Protein AF-A0A968SUC5-F1 (afdb_monomer_lite)

pLDDT: mean 89.71, std 13.81, range [37.28, 98.06]

Radius of gyration: 11.36 Å; chains: 1; bounding box: 36×18×25 Å

Foldseek 3Di:
DPPPPDDLCVVAPPVRLVLLVVLCVVPPLPDLVSSCVVVVVPDDSVNSVSSSVVCVVPVD

Sequence (60 aa):
LAGEAINLDDLVTPERQQVIKEAIELLGIEKLRPIWEHLEEKYTYEEIRLVAAWWQRYQL

Structure (mmCIF, N/CA/C/O backbone):
data_AF-A0A968SUC5-F1
#
_entry.id   AF-A0A968SUC5-F1
#
loop_
_atom_site.group_PDB
_atom_site.id
_atom_site.type_symbol
_atom_site.label_atom_id
_atom_site.label_alt_id
_atom_site.label_comp_id
_atom_site.label_asym_id
_atom_site.label_entity_id
_atom_site.label_seq_id
_atom_site.pdbx_PDB_ins_code
_atom_site.Cartn_x
_atom_site.Cartn_y
_atom_site.Cartn_z
_atom_site.occupancy
_atom_site.B_iso_or_equiv
_atom_site.auth_seq_id
_atom_site.auth_comp_id
_atom_site.auth_asym_id
_atom_site.auth_atom_id
_atom_site.pdbx_PDB_model_num
ATOM 1 N N . LEU A 1 1 ? 26.150 -7.434 -9.268 1.00 37.28 1 LEU A N 1
ATOM 2 C CA . LEU A 1 1 ? 24.759 -7.797 -9.606 1.00 37.28 1 LEU A CA 1
ATOM 3 C C . LEU A 1 1 ? 23.967 -6.503 -9.598 1.00 37.28 1 LEU A C 1
ATOM 5 O O . LEU A 1 1 ? 23.654 -6.003 -8.527 1.00 37.28 1 LEU A O 1
ATOM 9 N N . ALA A 1 2 ? 23.807 -5.875 -10.761 1.00 47.56 2 ALA A N 1
ATOM 10 C CA . ALA A 1 2 ? 22.988 -4.677 -10.868 1.00 47.56 2 ALA A CA 1
ATOM 11 C C . ALA A 1 2 ? 21.535 -5.144 -10.764 1.00 47.56 2 ALA A C 1
ATOM 13 O O . ALA A 1 2 ? 21.072 -5.866 -11.640 1.00 47.56 2 ALA A O 1
ATOM 14 N N . GLY A 1 3 ? 20.867 -4.840 -9.651 1.00 51.09 3 GLY A N 1
ATOM 15 C CA . GLY A 1 3 ? 19.421 -5.005 -9.576 1.00 51.09 3 GLY A CA 1
ATOM 16 C C . GLY A 1 3 ? 18.829 -4.083 -10.627 1.00 51.09 3 GLY A C 1
ATOM 17 O O . GLY A 1 3 ? 18.944 -2.865 -10.487 1.00 51.09 3 GLY A O 1
ATOM 18 N N . GLU A 1 4 ? 18.311 -4.660 -11.710 1.00 59.53 4 GLU A N 1
ATOM 19 C CA . GLU A 1 4 ? 17.602 -3.907 -12.736 1.00 59.53 4 GLU A CA 1
ATOM 20 C C . GLU A 1 4 ? 16.556 -3.034 -12.046 1.00 59.53 4 GLU A C 1
ATOM 22 O O . GLU A 1 4 ? 15.903 -3.459 -11.088 1.00 59.53 4 GLU A O 1
ATOM 27 N N . ALA A 1 5 ? 16.468 -1.776 -12.470 1.00 61.28 5 ALA A N 1
ATOM 28 C CA . ALA A 1 5 ? 15.455 -0.863 -11.979 1.00 61.28 5 ALA A CA 1
ATOM 29 C C . ALA A 1 5 ? 14.099 -1.398 -12.446 1.00 61.28 5 ALA A C 1
ATOM 31 O O . ALA A 1 5 ? 13.661 -1.114 -13.555 1.00 61.28 5 ALA A O 1
ATOM 32 N N . ILE A 1 6 ? 13.485 -2.240 -11.618 1.00 70.38 6 ILE A N 1
ATOM 33 C CA . ILE A 1 6 ? 12.148 -2.767 -11.846 1.00 70.38 6 ILE A CA 1
ATOM 34 C C . ILE A 1 6 ? 11.212 -1.564 -11.899 1.00 70.38 6 ILE A C 1
ATOM 36 O O . ILE A 1 6 ? 11.098 -0.816 -10.922 1.00 70.38 6 ILE A O 1
ATOM 40 N N . ASN A 1 7 ? 10.570 -1.373 -13.045 1.00 85.88 7 ASN A N 1
ATOM 41 C CA . ASN A 1 7 ? 9.509 -0.397 -13.169 1.00 85.88 7 ASN A CA 1
ATOM 42 C C . ASN A 1 7 ? 8.290 -0.920 -12.400 1.00 85.88 7 ASN A C 1
ATOM 44 O O . ASN A 1 7 ? 7.785 -2.004 -12.687 1.00 85.88 7 ASN A O 1
ATOM 48 N N . LEU A 1 8 ? 7.837 -0.171 -11.394 1.00 90.38 8 LEU A N 1
ATOM 49 C CA . LEU A 1 8 ? 6.700 -0.583 -10.572 1.00 90.38 8 LEU A CA 1
ATOM 50 C C . LEU A 1 8 ? 5.416 -0.691 -11.406 1.00 90.38 8 LEU A C 1
ATOM 52 O O . LEU A 1 8 ? 4.587 -1.551 -11.116 1.00 90.38 8 LEU A O 1
ATOM 56 N N . ASP A 1 9 ? 5.296 0.117 -12.463 1.00 93.19 9 ASP A N 1
ATOM 57 C CA . ASP A 1 9 ? 4.146 0.119 -13.371 1.00 93.19 9 ASP A CA 1
ATOM 58 C C . ASP A 1 9 ? 3.988 -1.215 -14.123 1.00 93.19 9 ASP A C 1
ATOM 60 O O . ASP A 1 9 ? 2.872 -1.574 -14.496 1.00 93.19 9 ASP A O 1
ATOM 64 N N . ASP A 1 10 ? 5.074 -1.984 -14.281 1.00 92.25 10 ASP A N 1
ATOM 65 C CA . ASP A 1 10 ? 5.046 -3.309 -14.917 1.00 92.25 10 ASP A CA 1
ATOM 66 C C . ASP A 1 10 ? 4.503 -4.400 -13.974 1.00 92.25 10 ASP A C 1
ATOM 68 O O . ASP A 1 10 ? 4.133 -5.487 -14.420 1.00 92.25 10 ASP A O 1
ATOM 72 N N . LEU A 1 11 ? 4.466 -4.130 -12.663 1.00 94.06 11 LEU A N 1
ATOM 73 C CA . LEU A 1 11 ? 4.045 -5.082 -11.629 1.00 94.06 11 LEU A CA 1
ATOM 74 C C . LEU A 1 11 ? 2.698 -4.726 -11.005 1.00 94.06 11 LEU A C 1
ATOM 76 O O . LEU A 1 11 ? 1.928 -5.610 -10.636 1.00 94.06 11 LEU A O 1
ATOM 80 N N . VAL A 1 12 ? 2.429 -3.432 -10.851 1.00 95.94 12 VAL A N 1
ATOM 81 C CA . VAL A 1 12 ? 1.218 -2.905 -10.230 1.00 95.94 12 VAL A CA 1
ATOM 82 C C . VAL A 1 12 ? 0.754 -1.723 -11.063 1.00 95.94 12 VAL A C 1
ATOM 84 O O . VAL A 1 12 ? 1.485 -0.751 -11.220 1.00 95.94 12 VAL A O 1
ATOM 87 N N . THR A 1 13 ? -0.473 -1.772 -11.577 1.00 96.38 13 THR A N 1
ATOM 88 C CA . THR A 1 13 ? -1.022 -0.680 -12.397 1.00 96.38 13 THR A CA 1
ATOM 89 C C . THR A 1 13 ? -1.019 0.649 -11.625 1.00 96.38 13 THR A C 1
ATOM 91 O O . THR A 1 13 ? -1.323 0.621 -10.424 1.00 96.38 13 THR A O 1
ATOM 94 N N . PRO A 1 14 ? -0.776 1.803 -12.270 1.00 95.94 14 PRO A N 1
ATOM 95 C CA . PRO A 1 14 ? -0.721 3.107 -11.601 1.00 95.94 14 PRO A CA 1
ATOM 96 C C . PRO A 1 14 ? -1.930 3.418 -10.707 1.00 95.94 14 PRO A C 1
ATOM 98 O O . PRO A 1 14 ? -1.765 3.936 -9.603 1.00 95.94 14 PRO A O 1
ATOM 101 N N . GLU A 1 15 ? -3.137 3.030 -11.121 1.00 97.12 15 GLU A N 1
ATOM 102 C CA . GLU A 1 15 ? -4.373 3.235 -10.355 1.00 97.12 15 GLU A CA 1
ATOM 103 C C . GLU A 1 15 ? -4.332 2.484 -9.020 1.00 97.12 15 GLU A C 1
ATOM 105 O O . GLU A 1 15 ? -4.661 3.023 -7.966 1.00 97.12 15 GLU A O 1
ATOM 110 N N . ARG A 1 16 ? -3.869 1.232 -9.053 1.00 97.62 16 ARG A N 1
ATOM 111 C CA . ARG A 1 16 ? -3.722 0.385 -7.864 1.00 97.62 16 ARG A CA 1
ATOM 112 C C . ARG A 1 16 ? -2.593 0.874 -6.968 1.00 97.62 16 ARG A C 1
ATOM 114 O O . ARG A 1 16 ? -2.743 0.866 -5.749 1.00 97.62 16 ARG A O 1
ATOM 121 N N . GLN A 1 17 ? -1.491 1.342 -7.556 1.00 97.31 17 GLN A N 1
ATOM 122 C CA . GLN A 1 17 ? -0.418 1.961 -6.785 1.00 97.31 17 GLN A CA 1
ATOM 123 C C . GLN A 1 17 ? -0.919 3.179 -6.018 1.00 97.31 17 GLN A C 1
ATOM 125 O O . GLN A 1 17 ? -0.564 3.327 -4.856 1.00 97.31 17 GLN A O 1
ATOM 130 N N . GLN A 1 18 ? -1.717 4.041 -6.655 1.00 97.31 18 GLN A N 1
ATOM 131 C CA . GLN A 1 18 ? -2.231 5.256 -6.032 1.00 97.31 18 GLN A CA 1
ATOM 132 C C . GLN A 1 18 ? -3.068 4.932 -4.791 1.00 97.31 18 GLN A C 1
ATOM 134 O O . GLN A 1 18 ? -2.793 5.461 -3.719 1.00 97.31 18 GLN A O 1
ATOM 139 N N . VAL A 1 19 ? -3.999 3.980 -4.900 1.00 98.06 19 VAL A N 1
ATOM 140 C CA . VAL A 1 19 ? -4.825 3.554 -3.760 1.00 98.06 19 VAL A CA 1
ATOM 141 C C . VAL A 1 19 ? -3.971 2.970 -2.627 1.00 98.06 19 VAL A C 1
ATOM 143 O O . VAL A 1 19 ? -4.198 3.261 -1.454 1.00 98.06 19 VAL A O 1
ATOM 146 N N . ILE A 1 20 ? -2.955 2.163 -2.952 1.00 97.62 20 ILE A N 1
ATOM 147 C CA . ILE A 1 20 ? -2.055 1.603 -1.935 1.00 97.62 20 ILE A CA 1
ATOM 148 C C . ILE A 1 20 ? -1.192 2.702 -1.288 1.00 97.62 20 ILE A C 1
ATOM 150 O O . ILE A 1 20 ? -0.982 2.664 -0.077 1.00 97.62 20 ILE A O 1
ATOM 154 N N . LYS A 1 21 ? -0.707 3.686 -2.058 1.00 96.50 21 LYS A N 1
ATOM 155 C CA . LYS A 1 21 ? 0.070 4.831 -1.547 1.00 96.50 21 LYS A CA 1
ATOM 156 C C . LYS A 1 21 ? -0.755 5.657 -0.560 1.00 96.50 21 LYS A C 1
ATOM 158 O O . LYS A 1 21 ? -0.269 5.935 0.529 1.00 96.50 21 LYS A O 1
ATOM 163 N N . GLU A 1 22 ? -2.009 5.953 -0.889 1.00 97.00 22 GLU A N 1
ATOM 164 C CA . GLU A 1 22 ? -2.935 6.660 0.009 1.00 97.00 22 GLU A CA 1
ATOM 165 C C . GLU A 1 22 ? -3.169 5.886 1.316 1.00 97.00 22 GLU A C 1
ATOM 167 O O . GLU A 1 22 ? -3.157 6.465 2.402 1.00 97.00 22 GLU A O 1
ATOM 172 N N . ALA A 1 23 ? -3.311 4.559 1.239 1.00 97.31 23 ALA A N 1
ATOM 173 C CA . ALA A 1 23 ? -3.440 3.726 2.432 1.00 97.31 23 ALA A CA 1
ATOM 174 C C . ALA A 1 23 ? -2.160 3.717 3.291 1.00 97.31 23 ALA A C 1
ATOM 176 O O . ALA A 1 23 ? -2.251 3.722 4.519 1.00 97.31 23 ALA A O 1
ATOM 177 N N . ILE A 1 24 ? -0.973 3.732 2.669 1.00 96.50 24 ILE A N 1
ATOM 178 C CA . ILE A 1 24 ? 0.317 3.847 3.370 1.00 96.50 24 I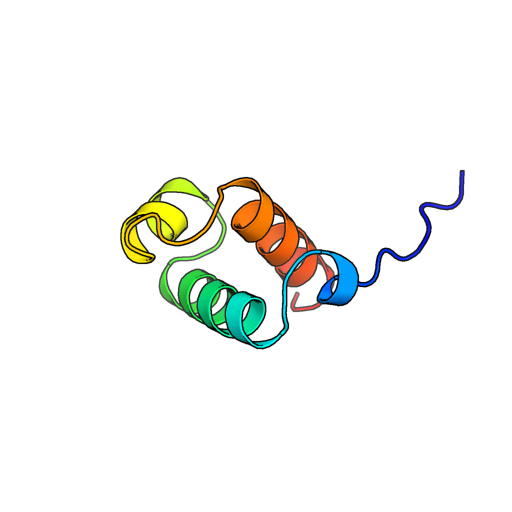LE A CA 1
ATOM 179 C C . ILE A 1 24 ? 0.440 5.206 4.070 1.00 96.50 24 ILE A C 1
ATOM 181 O O . ILE A 1 24 ? 0.843 5.254 5.229 1.00 96.50 24 ILE A O 1
ATOM 185 N N . GLU A 1 25 ? 0.075 6.300 3.400 1.00 95.88 25 GLU A N 1
ATOM 186 C CA . GLU A 1 25 ? 0.097 7.648 3.984 1.00 95.88 25 GLU A CA 1
ATOM 187 C C . GLU A 1 25 ? -0.845 7.770 5.187 1.00 95.88 25 GLU A C 1
ATOM 189 O O . GLU A 1 25 ? -0.504 8.410 6.181 1.00 95.88 25 GLU A O 1
ATOM 194 N N . LEU A 1 26 ? -2.014 7.127 5.119 1.00 96.81 26 LEU A N 1
ATOM 195 C CA . LEU A 1 26 ? -3.010 7.152 6.186 1.00 96.81 26 LEU A CA 1
ATOM 196 C C . LEU A 1 26 ? -2.611 6.309 7.407 1.00 96.81 26 LEU A C 1
ATOM 198 O O . LEU A 1 26 ? -2.868 6.711 8.542 1.00 96.81 26 LEU A O 1
ATOM 202 N N . LEU A 1 27 ? -2.055 5.117 7.182 1.00 96.25 27 LEU A N 1
ATOM 203 C CA . LEU A 1 27 ? -1.890 4.094 8.225 1.00 96.25 27 LEU A CA 1
ATOM 204 C C . LEU A 1 27 ? -0.446 3.910 8.693 1.00 96.25 27 LEU A C 1
ATOM 206 O O . LEU A 1 27 ? -0.229 3.267 9.721 1.00 96.25 27 LEU A O 1
ATOM 210 N N . GLY A 1 28 ? 0.519 4.455 7.953 1.00 93.94 28 GLY A N 1
ATOM 211 C CA . GLY A 1 28 ? 1.931 4.154 8.130 1.00 93.94 28 GLY A CA 1
ATOM 212 C C . GLY A 1 28 ? 2.334 2.830 7.476 1.00 93.94 28 GLY A C 1
ATOM 213 O O . GLY A 1 28 ? 1.512 1.984 7.116 1.00 93.94 28 GLY A O 1
ATOM 214 N N . ILE A 1 29 ? 3.643 2.654 7.296 1.00 93.19 29 ILE A N 1
ATOM 215 C CA . ILE A 1 29 ? 4.241 1.512 6.587 1.00 93.19 29 ILE A CA 1
ATOM 216 C C . ILE A 1 29 ? 4.804 0.439 7.532 1.00 93.19 29 ILE A C 1
ATOM 218 O O . ILE A 1 29 ? 5.367 -0.561 7.088 1.00 93.19 29 ILE A O 1
ATOM 222 N N . GLU A 1 30 ? 4.663 0.598 8.850 1.00 92.56 30 GLU A N 1
ATOM 223 C CA . GLU A 1 30 ? 5.302 -0.287 9.831 1.00 92.56 30 GLU A CA 1
ATOM 224 C C . GLU A 1 30 ? 4.763 -1.723 9.765 1.00 92.56 30 GLU A C 1
ATOM 226 O O . GLU A 1 30 ? 5.462 -2.677 10.120 1.00 92.56 30 GLU A O 1
ATOM 231 N N . LYS A 1 31 ? 3.509 -1.893 9.330 1.00 94.50 31 LYS A N 1
ATOM 232 C CA . LYS A 1 31 ? 2.858 -3.196 9.160 1.00 94.50 31 LYS A CA 1
ATOM 233 C C . LYS A 1 31 ? 2.006 -3.197 7.895 1.00 94.50 31 LYS A C 1
ATOM 235 O O . LYS A 1 31 ? 1.151 -2.342 7.718 1.00 94.50 31 LYS A O 1
ATOM 240 N N . LEU A 1 32 ? 2.158 -4.233 7.068 1.00 95.19 32 LEU A N 1
ATOM 241 C CA . LEU A 1 32 ? 1.360 -4.385 5.841 1.00 95.19 32 LEU A CA 1
ATOM 242 C C . LEU A 1 32 ? -0.069 -4.881 6.101 1.00 95.19 32 LEU A C 1
ATOM 244 O O . LEU A 1 32 ? -0.962 -4.640 5.296 1.00 95.19 32 LEU A O 1
ATOM 248 N N . ARG A 1 33 ? -0.300 -5.569 7.226 1.00 95.81 33 ARG A N 1
ATOM 249 C CA . ARG A 1 33 ? -1.607 -6.155 7.547 1.00 95.81 33 ARG A CA 1
ATOM 250 C C . ARG A 1 33 ? -2.727 -5.113 7.696 1.00 95.81 33 ARG A C 1
ATOM 252 O O . ARG A 1 33 ? -3.748 -5.309 7.048 1.00 95.81 33 ARG A O 1
ATOM 259 N N . PRO A 1 34 ? -2.550 -4.011 8.452 1.00 96.44 34 PRO A N 1
ATOM 260 C CA . PRO A 1 34 ? -3.552 -2.947 8.517 1.00 96.44 34 PRO A CA 1
ATOM 261 C C . PRO A 1 34 ? -3.879 -2.334 7.151 1.00 96.44 34 PRO A C 1
ATOM 263 O O . PRO A 1 34 ? -5.042 -2.067 6.876 1.00 96.44 34 PRO A O 1
ATOM 266 N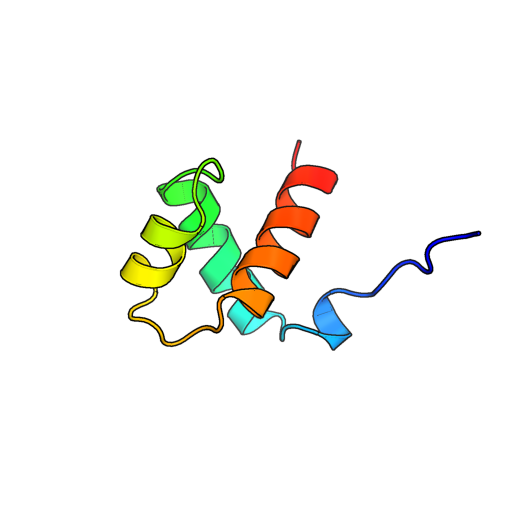 N . ILE A 1 35 ? -2.879 -2.162 6.277 1.00 97.19 35 ILE A N 1
ATOM 267 C CA . ILE A 1 35 ? -3.088 -1.671 4.906 1.00 97.19 35 ILE A CA 1
ATOM 268 C C . ILE A 1 35 ? -3.937 -2.669 4.113 1.00 97.19 35 ILE A C 1
ATOM 270 O O . ILE A 1 35 ? -4.916 -2.288 3.484 1.00 97.19 35 ILE A O 1
ATOM 274 N N . TRP A 1 36 ? -3.602 -3.958 4.171 1.00 96.50 36 TRP A N 1
ATOM 275 C CA . TRP A 1 36 ? -4.345 -4.999 3.460 1.00 96.50 36 TRP A CA 1
ATOM 276 C C . TRP A 1 36 ? -5.803 -5.127 3.926 1.00 96.50 36 TRP A C 1
ATOM 278 O O . TRP A 1 36 ? -6.705 -5.217 3.094 1.00 96.50 36 TRP A O 1
ATOM 288 N N . GLU A 1 37 ? -6.035 -5.066 5.240 1.00 96.56 37 GLU A N 1
ATOM 289 C CA . GLU A 1 37 ? -7.374 -5.074 5.843 1.00 96.56 37 GLU A CA 1
ATOM 290 C C . GLU A 1 37 ? -8.170 -3.810 5.464 1.00 96.56 37 GLU A C 1
ATOM 292 O O . GLU A 1 37 ? -9.345 -3.906 5.115 1.00 96.56 37 GLU A O 1
ATOM 297 N N . HIS A 1 38 ? -7.532 -2.631 5.459 1.00 96.44 38 HIS A N 1
ATOM 298 C CA . HIS A 1 38 ? -8.156 -1.372 5.033 1.00 96.44 38 HIS A CA 1
ATOM 299 C C . HIS A 1 38 ? -8.575 -1.385 3.559 1.00 96.44 38 HIS A C 1
ATOM 301 O O . HIS A 1 38 ? -9.604 -0.822 3.197 1.00 96.44 38 HIS A O 1
ATOM 307 N N . LEU A 1 39 ? -7.805 -2.066 2.711 1.00 96.25 39 LEU A N 1
ATOM 308 C CA . LEU A 1 39 ? -8.094 -2.218 1.288 1.00 96.25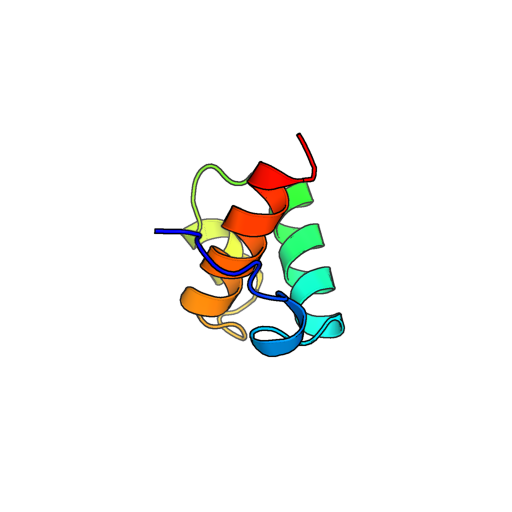 39 LEU A CA 1
ATOM 309 C C . LEU A 1 39 ? -9.119 -3.328 0.981 1.00 96.25 39 LEU A C 1
ATOM 311 O O . LEU A 1 39 ? -9.287 -3.704 -0.184 1.00 96.25 39 LEU A O 1
ATOM 315 N N . GLU A 1 40 ? -9.805 -3.843 2.009 1.00 94.75 40 GLU A N 1
ATOM 316 C CA . GLU A 1 40 ? -10.841 -4.881 1.921 1.00 94.75 40 GLU A CA 1
ATOM 317 C C . GLU A 1 40 ? -10.369 -6.131 1.163 1.00 94.75 40 GLU A C 1
ATOM 319 O O . GLU A 1 40 ? -11.133 -6.749 0.424 1.00 94.75 40 GLU A O 1
ATOM 324 N N . GLU A 1 41 ? -9.081 -6.466 1.280 1.00 88.69 41 GLU A N 1
ATOM 325 C CA . GLU A 1 41 ? -8.472 -7.628 0.622 1.00 88.69 41 GLU A CA 1
ATOM 326 C C . GLU A 1 41 ? -8.586 -7.625 -0.924 1.00 88.69 41 GLU A C 1
ATOM 328 O O . GLU A 1 41 ? -8.313 -8.628 -1.581 1.00 88.69 41 GLU A O 1
ATOM 333 N N . LYS A 1 42 ? -8.914 -6.478 -1.547 1.00 93.81 42 LYS A N 1
ATOM 334 C CA . LYS A 1 42 ? -8.991 -6.306 -3.020 1.00 93.81 42 LYS A CA 1
ATOM 335 C C . LYS A 1 42 ? -7.621 -6.278 -3.708 1.00 93.81 42 LYS A C 1
ATOM 337 O O . LYS A 1 42 ? -7.516 -6.198 -4.939 1.00 93.81 42 LYS A O 1
ATOM 342 N N . TYR A 1 43 ? -6.563 -6.290 -2.909 1.00 95.56 43 TYR A N 1
ATOM 343 C CA . TYR A 1 43 ? -5.177 -6.203 -3.333 1.00 95.56 43 TYR A CA 1
ATOM 344 C C . TYR A 1 43 ? -4.403 -7.349 -2.716 1.00 95.56 43 TYR A C 1
ATOM 346 O O . TYR A 1 43 ? -4.620 -7.724 -1.563 1.00 95.56 43 TYR A O 1
ATOM 354 N N . THR A 1 44 ? -3.499 -7.923 -3.495 1.00 96.19 44 THR A N 1
ATOM 355 C CA . THR A 1 44 ? -2.635 -8.979 -2.993 1.00 96.19 44 THR A CA 1
ATOM 356 C C . THR A 1 44 ? -1.606 -8.390 -2.034 1.00 96.19 44 THR A C 1
ATOM 358 O O . THR A 1 44 ? -1.178 -7.239 -2.156 1.00 96.19 44 THR A O 1
ATOM 361 N N . TYR A 1 45 ? -1.151 -9.209 -1.090 1.00 95.12 45 TYR A N 1
ATOM 362 C CA . TYR A 1 45 ? -0.045 -8.835 -0.208 1.00 95.12 45 TYR A CA 1
ATOM 363 C C . TYR A 1 45 ? 1.225 -8.469 -0.982 1.00 95.12 45 TYR A C 1
ATOM 365 O O . TYR A 1 45 ? 2.011 -7.645 -0.521 1.00 95.12 45 TYR A O 1
ATOM 373 N N . GLU A 1 46 ? 1.438 -9.090 -2.143 1.00 95.81 46 GLU A N 1
ATOM 374 C CA . GLU A 1 46 ? 2.597 -8.823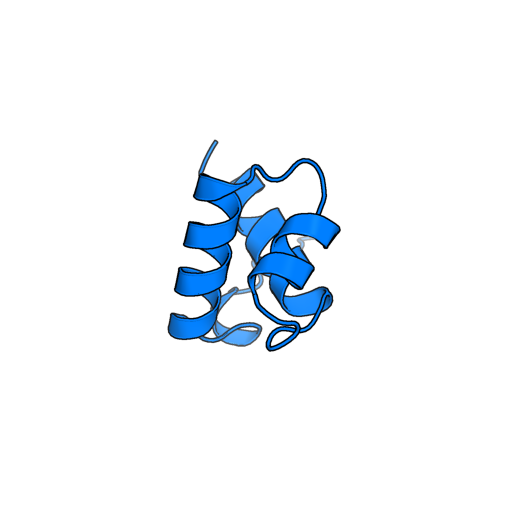 -2.985 1.00 95.81 46 GLU A CA 1
ATOM 375 C C . GLU A 1 46 ? 2.545 -7.425 -3.601 1.00 95.81 46 GLU A C 1
ATOM 377 O O . GLU A 1 46 ? 3.525 -6.693 -3.479 1.00 95.81 46 GLU A O 1
ATOM 382 N N . GLU A 1 47 ? 1.405 -7.014 -4.161 1.00 96.88 47 GLU A N 1
ATOM 383 C CA . GLU A 1 47 ? 1.218 -5.649 -4.672 1.00 96.88 47 GLU A CA 1
ATOM 384 C C . GLU A 1 47 ? 1.454 -4.611 -3.574 1.00 96.88 47 GLU A C 1
ATOM 386 O O . GLU A 1 47 ? 2.217 -3.664 -3.767 1.00 96.88 47 GLU A O 1
ATOM 391 N N . ILE A 1 48 ? 0.869 -4.826 -2.392 1.00 97.12 48 ILE A N 1
ATOM 392 C CA . ILE A 1 48 ? 1.041 -3.922 -1.250 1.00 97.12 48 ILE A CA 1
ATOM 393 C C . ILE A 1 48 ? 2.514 -3.847 -0.843 1.00 97.12 48 ILE A C 1
ATOM 395 O O . ILE A 1 48 ? 3.046 -2.757 -0.646 1.00 97.12 48 ILE A O 1
ATOM 399 N N . ARG A 1 49 ? 3.204 -4.989 -0.762 1.00 96.44 49 ARG A N 1
ATOM 400 C CA . ARG A 1 49 ? 4.628 -5.054 -0.411 1.00 96.44 49 ARG A CA 1
ATOM 401 C C . ARG A 1 49 ? 5.513 -4.343 -1.437 1.00 96.44 49 ARG A C 1
ATOM 403 O O . ARG A 1 49 ? 6.463 -3.673 -1.039 1.00 96.44 49 ARG A O 1
ATOM 410 N N . LEU A 1 50 ? 5.229 -4.496 -2.730 1.00 95.81 50 LEU A N 1
ATOM 411 C CA . LEU A 1 50 ? 5.984 -3.856 -3.810 1.00 95.81 50 LEU A CA 1
ATOM 412 C C . LEU A 1 50 ? 5.833 -2.335 -3.768 1.00 95.81 50 LEU A C 1
ATOM 414 O O . LEU A 1 50 ? 6.835 -1.620 -3.780 1.00 95.81 50 LEU A O 1
ATOM 418 N N . VAL A 1 51 ? 4.596 -1.845 -3.654 1.00 96.00 51 VAL A N 1
ATOM 419 C CA . VAL A 1 51 ? 4.321 -0.407 -3.558 1.00 96.00 51 VAL A CA 1
ATOM 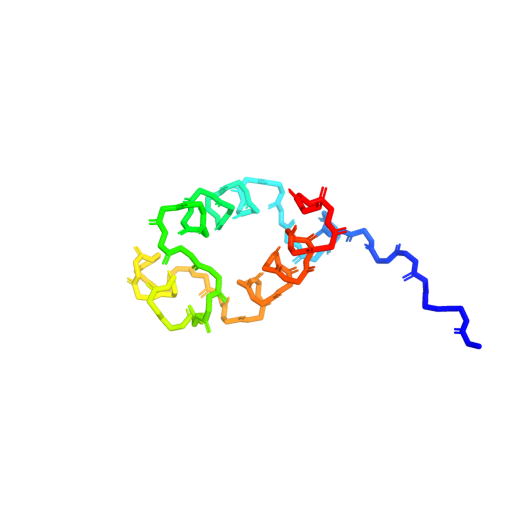420 C C . VAL A 1 51 ? 4.911 0.175 -2.275 1.00 96.00 51 VAL A C 1
ATOM 422 O O . VAL A 1 51 ? 5.529 1.233 -2.328 1.00 96.00 51 VAL A O 1
ATOM 425 N N . ALA A 1 52 ? 4.802 -0.529 -1.146 1.00 95.06 52 ALA A N 1
ATOM 426 C CA . ALA A 1 52 ? 5.404 -0.129 0.123 1.00 95.06 52 ALA A CA 1
ATOM 427 C C . ALA A 1 52 ? 6.935 -0.006 0.022 1.00 95.06 52 ALA A C 1
ATOM 429 O O . ALA A 1 52 ? 7.502 1.027 0.374 1.00 95.06 52 ALA A O 1
ATOM 430 N N . ALA A 1 53 ? 7.612 -1.021 -0.523 1.00 9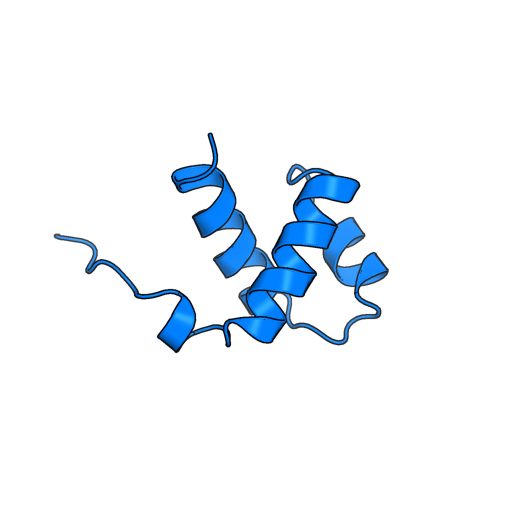3.75 53 ALA A N 1
ATOM 431 C CA . ALA A 1 53 ? 9.064 -0.994 -0.705 1.00 93.75 53 ALA A CA 1
ATOM 432 C C . ALA A 1 53 ? 9.515 0.141 -1.640 1.00 93.75 53 ALA A C 1
ATOM 434 O O . ALA A 1 53 ? 10.540 0.779 -1.395 1.00 93.75 53 ALA A O 1
ATOM 435 N N . TRP A 1 54 ? 8.748 0.409 -2.700 1.00 92.81 54 TRP A N 1
ATOM 436 C CA . TRP A 1 54 ? 8.994 1.541 -3.588 1.00 92.81 54 TRP A CA 1
ATOM 437 C C . TRP A 1 54 ? 8.781 2.880 -2.868 1.00 92.81 54 TRP A C 1
ATOM 439 O O . TRP A 1 54 ? 9.649 3.746 -2.929 1.00 92.81 54 TRP A O 1
ATOM 449 N N . TRP A 1 55 ? 7.678 3.035 -2.130 1.00 91.81 55 TRP A N 1
ATOM 450 C CA . TRP A 1 55 ? 7.354 4.252 -1.381 1.00 91.81 55 TRP A CA 1
ATOM 451 C C . TRP A 1 55 ? 8.451 4.575 -0.358 1.00 91.81 55 TRP A C 1
ATOM 453 O O . TRP A 1 55 ? 8.996 5.673 -0.374 1.00 91.81 55 TRP A O 1
ATOM 463 N N . GLN A 1 56 ? 8.900 3.588 0.425 1.00 90.25 56 GLN A N 1
ATOM 464 C CA . GLN A 1 56 ? 9.986 3.759 1.398 1.00 90.25 56 GLN A CA 1
ATOM 465 C C . GLN A 1 56 ? 11.317 4.204 0.761 1.00 90.25 56 GLN A C 1
ATOM 467 O O . GLN A 1 56 ? 12.123 4.860 1.415 1.00 90.25 56 GLN A O 1
ATOM 472 N N . ARG A 1 57 ? 11.570 3.833 -0.500 1.00 88.44 57 ARG A N 1
ATOM 473 C CA . ARG A 1 57 ? 12.817 4.147 -1.211 1.00 88.44 57 ARG A CA 1
ATOM 474 C C . ARG A 1 57 ? 12.829 5.536 -1.859 1.00 88.44 57 ARG A C 1
ATOM 476 O O . ARG A 1 57 ? 13.917 6.055 -2.094 1.00 88.44 57 ARG A O 1
ATOM 483 N N . TYR A 1 58 ? 11.666 6.088 -2.208 1.00 83.94 58 TYR A N 1
ATOM 484 C CA . TYR A 1 58 ? 11.562 7.294 -3.044 1.00 83.94 58 TYR A CA 1
ATOM 485 C C . TYR A 1 58 ? 10.734 8.440 -2.433 1.00 83.94 58 TYR A C 1
ATOM 487 O O . TYR A 1 58 ? 10.744 9.531 -2.997 1.00 83.94 58 TYR A O 1
ATOM 495 N N . GLN A 1 59 ? 10.011 8.217 -1.329 1.00 73.19 59 GLN A N 1
ATOM 496 C CA . GLN A 1 59 ? 9.231 9.249 -0.617 1.00 73.19 59 GLN A CA 1
ATOM 497 C C . GLN A 1 59 ? 9.852 9.696 0.721 1.00 73.19 59 GLN A C 1
ATOM 499 O O . GLN A 1 59 ? 9.388 10.676 1.300 1.00 73.19 59 GLN A O 1
ATOM 504 N N . LEU A 1 60 ? 10.906 9.018 1.190 1.00 54.19 60 LEU A N 1
ATOM 505 C CA . LEU A 1 60 ? 11.800 9.471 2.268 1.00 54.19 60 LEU A CA 1
ATOM 506 C C . LEU A 1 60 ? 13.078 10.066 1.669 1.00 54.19 60 LEU A C 1
ATOM 508 O O . LEU A 1 60 ? 13.582 11.055 2.245 1.00 54.19 60 LEU A O 1
#

Secondary structure (DSSP, 8-state):
-------GGGTS-HHHHHHHHHHHHHH-SS-HHHHHHHTTT-S-HHHHHHHHHHHHHH--